Protein AF-A0A4U2DT39-F1 (afdb_monomer)

pLDDT: mean 86.04, std 4.16, range [67.62, 93.88]

Sequence (122 aa):
HGLLLALLLVGCASTLGIIALEPLFTLLGAKQELLPLISEYMSVWYLAIPLLVIPMAGNSAIRATGDTKTPAKIMLLAGLINGVLDPLLIFGYGPFPELGIQGAAIASGF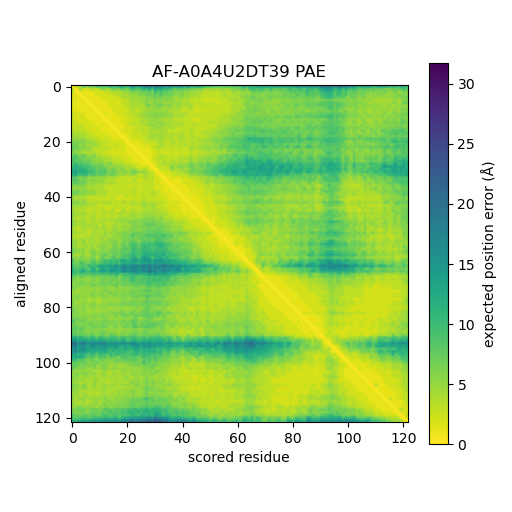SWFGALCGSLYV

Structure (mmCIF, N/CA/C/O backbone):
data_AF-A0A4U2DT39-F1
#
_entry.id   AF-A0A4U2DT39-F1
#
loop_
_atom_site.group_PDB
_atom_site.id
_atom_site.type_symbol
_atom_site.label_atom_id
_atom_site.label_alt_id
_atom_site.label_comp_id
_atom_site.label_asym_id
_atom_site.label_entity_id
_atom_site.label_seq_id
_atom_site.pdbx_PDB_ins_code
_atom_site.Cartn_x
_atom_site.Cartn_y
_atom_site.Cartn_z
_atom_site.occupancy
_atom_site.B_iso_or_equiv
_atom_site.auth_seq_id
_atom_site.auth_comp_id
_atom_site.auth_asym_id
_atom_site.auth_atom_id
_atom_site.pdbx_PDB_model_num
ATOM 1 N N . HIS A 1 1 ? 20.819 5.240 -6.405 1.00 68.50 1 HIS A N 1
ATOM 2 C CA . HIS A 1 1 ? 20.671 6.361 -5.452 1.00 68.50 1 HIS A CA 1
ATOM 3 C C . HIS A 1 1 ? 19.212 6.773 -5.260 1.00 68.50 1 HIS A C 1
ATOM 5 O O . HIS A 1 1 ? 18.739 6.649 -4.140 1.00 68.50 1 HIS A O 1
ATOM 11 N N . GLY A 1 2 ? 18.466 7.151 -6.311 1.00 83.19 2 GLY A N 1
ATOM 12 C CA . GLY A 1 2 ? 17.056 7.571 -6.173 1.00 83.19 2 GLY A CA 1
ATOM 13 C C . GLY A 1 2 ? 16.128 6.555 -5.486 1.00 83.19 2 GLY A C 1
ATOM 14 O O . GLY A 1 2 ? 15.394 6.928 -4.581 1.00 83.19 2 GLY A O 1
ATOM 15 N N . LEU A 1 3 ? 16.219 5.265 -5.837 1.00 84.19 3 LEU A N 1
ATOM 16 C CA . LEU A 1 3 ? 15.396 4.208 -5.222 1.00 84.19 3 LEU A CA 1
ATOM 17 C C . LEU A 1 3 ? 15.651 4.042 -3.714 1.00 84.19 3 LEU A C 1
ATOM 19 O O . LEU A 1 3 ? 14.713 3.941 -2.934 1.00 84.19 3 LEU A O 1
ATOM 23 N N . LEU A 1 4 ? 16.921 4.044 -3.303 1.00 86.50 4 LEU A N 1
ATOM 24 C CA . LEU A 1 4 ? 17.324 3.920 -1.896 1.00 86.50 4 LEU A CA 1
ATOM 25 C C . LEU A 1 4 ? 16.809 5.101 -1.065 1.00 86.50 4 LEU A C 1
ATOM 27 O O . LEU A 1 4 ? 16.297 4.913 0.034 1.00 86.50 4 LEU A O 1
AT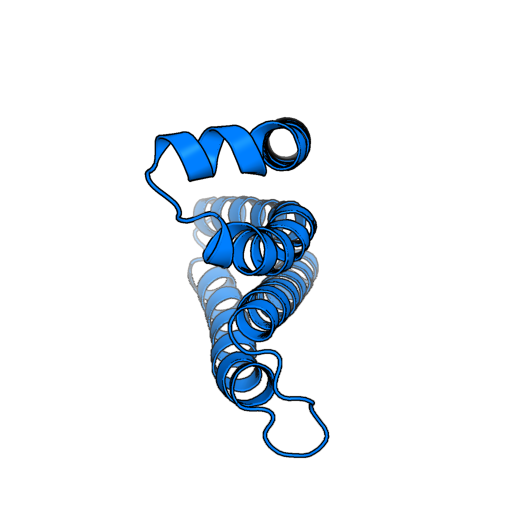OM 31 N N . LEU A 1 5 ? 16.892 6.310 -1.626 1.00 88.44 5 LEU A N 1
ATOM 32 C CA . LEU A 1 5 ? 16.367 7.520 -1.001 1.00 88.44 5 LEU A CA 1
ATOM 33 C C . LEU A 1 5 ? 14.835 7.479 -0.892 1.00 88.44 5 LEU A C 1
ATOM 35 O O . LEU A 1 5 ? 14.293 7.831 0.149 1.00 88.44 5 LEU A O 1
ATOM 39 N N . ALA A 1 6 ? 14.142 6.988 -1.923 1.00 87.44 6 ALA A N 1
ATOM 40 C CA . ALA A 1 6 ? 12.692 6.817 -1.902 1.00 87.44 6 ALA A CA 1
ATOM 41 C C . ALA A 1 6 ? 12.244 5.784 -0.852 1.00 87.44 6 ALA A C 1
ATOM 43 O O . ALA A 1 6 ? 11.301 6.045 -0.110 1.00 87.44 6 ALA A O 1
ATOM 44 N N . LEU A 1 7 ? 12.949 4.652 -0.737 1.00 88.50 7 LEU A N 1
ATOM 45 C CA . LEU A 1 7 ? 12.687 3.641 0.293 1.00 88.50 7 LEU A CA 1
ATOM 46 C C . LEU A 1 7 ? 12.897 4.194 1.705 1.00 88.50 7 LEU A C 1
ATOM 48 O O . LEU A 1 7 ? 12.061 3.964 2.574 1.00 88.50 7 LEU A O 1
ATOM 52 N N . LEU A 1 8 ? 13.973 4.954 1.929 1.00 90.38 8 LEU A N 1
ATOM 53 C CA . LEU A 1 8 ? 14.226 5.607 3.215 1.00 90.38 8 LEU A CA 1
ATOM 54 C C . LEU A 1 8 ? 13.141 6.633 3.554 1.00 90.38 8 LEU A C 1
ATOM 56 O O . LEU A 1 8 ? 12.600 6.603 4.655 1.00 90.38 8 LEU A O 1
ATOM 60 N N . LEU A 1 9 ? 12.790 7.513 2.611 1.00 90.31 9 LEU A N 1
ATOM 61 C CA . LEU A 1 9 ? 11.754 8.527 2.821 1.00 90.31 9 LEU A CA 1
ATOM 62 C C . LEU A 1 9 ? 10.400 7.898 3.134 1.00 90.31 9 LEU A C 1
ATOM 64 O O . LEU A 1 9 ? 9.732 8.329 4.069 1.00 90.31 9 LEU A O 1
ATOM 68 N N . VAL A 1 10 ? 10.006 6.866 2.388 1.00 90.25 10 VAL A N 1
ATOM 69 C CA . VAL A 1 10 ? 8.724 6.192 2.602 1.00 90.25 10 VAL A CA 1
ATOM 70 C C . VAL A 1 10 ? 8.732 5.353 3.872 1.00 90.25 10 VAL A C 1
ATOM 72 O O . VAL A 1 10 ? 7.737 5.360 4.590 1.00 90.25 10 VAL A O 1
ATOM 75 N N . GLY A 1 11 ? 9.850 4.714 4.220 1.00 89.19 11 GLY A N 1
ATOM 76 C CA . GLY A 1 11 ? 10.015 4.053 5.513 1.00 89.19 11 GLY A CA 1
ATOM 77 C C . GLY A 1 11 ?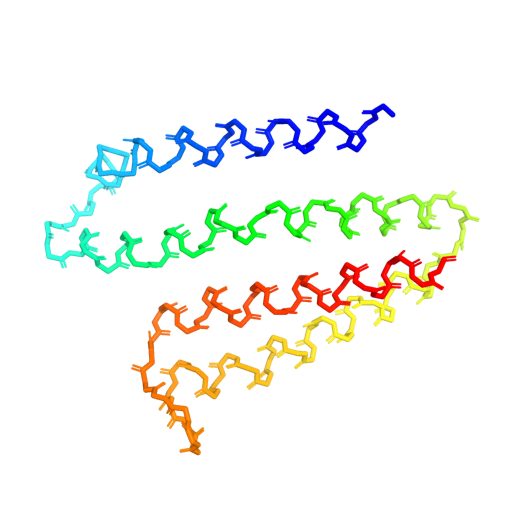 9.824 5.026 6.679 1.00 89.19 11 GLY A C 1
ATOM 78 O O . GLY A 1 11 ? 9.000 4.775 7.554 1.00 89.19 11 GLY A O 1
ATOM 79 N N . CYS A 1 12 ? 10.505 6.176 6.649 1.00 90.56 12 CYS A N 1
ATOM 80 C CA . CYS A 1 12 ? 10.357 7.226 7.661 1.00 90.56 12 CYS A CA 1
ATOM 81 C C . CYS A 1 12 ? 8.943 7.821 7.695 1.00 90.56 12 CYS A C 1
ATOM 83 O O . CYS A 1 12 ? 8.391 8.045 8.767 1.00 90.56 12 CYS A O 1
ATOM 85 N N . ALA A 1 13 ? 8.335 8.078 6.535 1.00 89.00 13 ALA A N 1
ATOM 86 C CA . ALA A 1 13 ? 6.978 8.613 6.466 1.00 89.00 13 ALA A CA 1
ATOM 87 C C . ALA A 1 13 ? 5.945 7.615 7.008 1.00 89.00 13 ALA A C 1
ATOM 89 O O . ALA A 1 13 ? 5.006 8.021 7.685 1.00 89.00 13 ALA A O 1
ATOM 90 N N . SER A 1 14 ? 6.136 6.316 6.762 1.00 89.12 14 SER A N 1
ATOM 91 C CA . SER A 1 14 ? 5.238 5.262 7.246 1.00 89.12 14 SER A CA 1
ATOM 92 C C . SER A 1 14 ? 5.334 5.090 8.757 1.00 89.12 14 SER A C 1
ATOM 94 O O . SER A 1 14 ? 4.312 5.005 9.431 1.00 89.12 14 SER A O 1
ATOM 96 N N . THR A 1 15 ? 6.548 5.100 9.316 1.00 87.75 15 THR A N 1
ATOM 97 C CA . THR A 1 15 ? 6.731 5.018 10.772 1.00 87.75 15 THR A CA 1
ATOM 98 C C . THR A 1 15 ? 6.173 6.251 11.478 1.00 87.75 15 THR A C 1
ATOM 100 O O . THR A 1 15 ? 5.435 6.109 12.451 1.00 87.75 15 THR A O 1
ATOM 103 N N . LEU A 1 16 ? 6.442 7.453 10.957 1.00 90.06 16 LEU A N 1
ATOM 104 C CA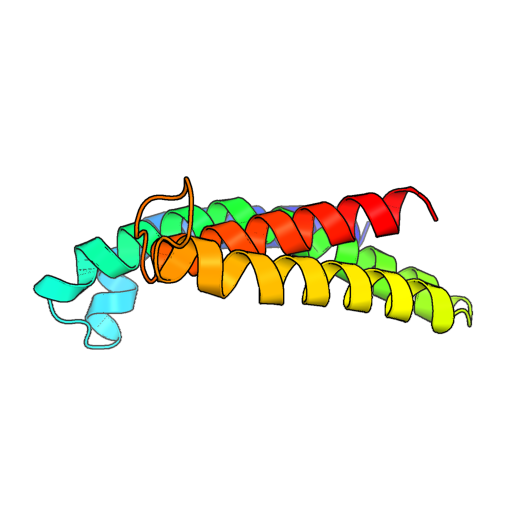 . LEU A 1 16 ? 5.837 8.688 11.464 1.00 90.06 16 LEU A CA 1
ATOM 105 C C . LEU A 1 16 ? 4.311 8.669 11.335 1.00 90.06 16 LEU A C 1
ATOM 107 O O . LEU A 1 16 ? 3.619 9.085 12.258 1.00 90.06 16 LEU A O 1
ATOM 111 N N . GLY A 1 17 ? 3.788 8.157 10.222 1.00 86.19 17 GLY A N 1
ATOM 112 C CA . GLY A 1 17 ? 2.359 8.051 9.960 1.00 86.19 17 GLY A CA 1
ATOM 113 C C . GLY A 1 17 ? 1.624 7.117 10.921 1.00 86.19 17 GLY A C 1
ATOM 114 O O . GLY A 1 17 ? 0.496 7.423 11.297 1.00 86.19 17 GLY A O 1
ATOM 115 N N . ILE A 1 18 ? 2.259 6.026 11.366 1.00 85.56 18 ILE A N 1
ATOM 116 C CA . ILE A 1 18 ? 1.710 5.131 12.399 1.00 85.56 18 ILE A CA 1
ATOM 117 C C . ILE A 1 18 ? 1.674 5.839 13.757 1.00 85.56 18 ILE A C 1
ATOM 119 O O . ILE A 1 18 ? 0.658 5.796 14.443 1.00 85.56 18 ILE A O 1
ATOM 123 N N . ILE A 1 19 ? 2.758 6.525 14.136 1.00 87.75 19 ILE A N 1
ATOM 124 C CA . ILE A 1 19 ? 2.846 7.229 15.427 1.00 87.75 19 ILE A CA 1
ATOM 125 C C . ILE A 1 19 ? 1.861 8.406 15.479 1.00 87.75 19 ILE A C 1
ATOM 127 O O . ILE A 1 19 ? 1.245 8.665 16.508 1.00 87.75 19 ILE A O 1
ATOM 131 N N . ALA A 1 20 ? 1.701 9.119 14.364 1.00 88.88 20 ALA A N 1
ATOM 132 C CA . ALA A 1 20 ? 0.836 10.286 14.262 1.00 88.88 20 ALA A CA 1
ATOM 133 C C . ALA A 1 20 ? -0.610 9.953 13.864 1.00 88.88 20 ALA A C 1
ATOM 135 O O . ALA A 1 20 ? -1.399 10.879 13.704 1.00 88.88 20 ALA A O 1
ATOM 136 N N . LEU A 1 21 ? -0.977 8.677 13.698 1.00 87.88 21 LEU A N 1
ATOM 137 C CA . LEU A 1 21 ? -2.273 8.272 13.144 1.00 87.88 21 LEU A CA 1
ATOM 138 C C . LEU A 1 21 ? -3.443 8.879 13.923 1.00 87.88 21 LEU A C 1
ATOM 140 O O . LEU A 1 21 ? -4.247 9.621 13.368 1.00 87.88 21 LEU A O 1
ATOM 144 N N . GLU A 1 22 ? -3.520 8.601 15.219 1.00 85.75 22 GLU A N 1
ATOM 145 C CA . GLU A 1 22 ? -4.627 9.044 16.064 1.00 85.75 22 GLU A CA 1
ATOM 146 C C . GLU A 1 22 ? -4.764 10.580 16.134 1.00 85.75 22 GLU A C 1
ATOM 148 O O . GLU A 1 22 ? -5.851 11.085 15.829 1.00 85.75 22 GLU A O 1
ATOM 153 N N . PRO A 1 23 ? -3.705 11.366 16.440 1.00 88.81 23 PRO A N 1
ATOM 154 C CA . PRO A 1 23 ? -3.820 12.823 16.464 1.00 88.81 23 PRO A CA 1
ATOM 155 C C . PRO A 1 23 ? -4.105 13.416 15.079 1.00 88.81 23 PRO A C 1
ATOM 157 O O . PRO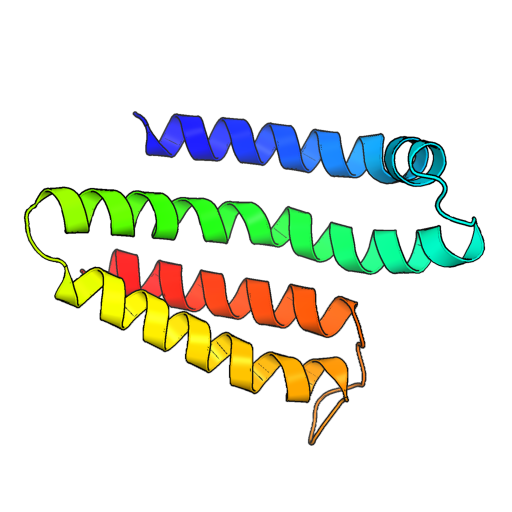 A 1 23 ? -4.881 14.364 14.979 1.00 88.81 23 PRO A O 1
ATOM 160 N N . LEU A 1 24 ? -3.538 12.858 14.005 1.00 88.81 24 LEU A N 1
ATOM 161 C CA . LEU A 1 24 ? -3.747 13.352 12.643 1.00 88.81 24 LEU A CA 1
ATOM 162 C C . LEU A 1 24 ? -5.196 13.146 12.199 1.00 88.81 24 LEU A C 1
ATOM 164 O O . LEU A 1 24 ? -5.836 14.092 11.748 1.00 88.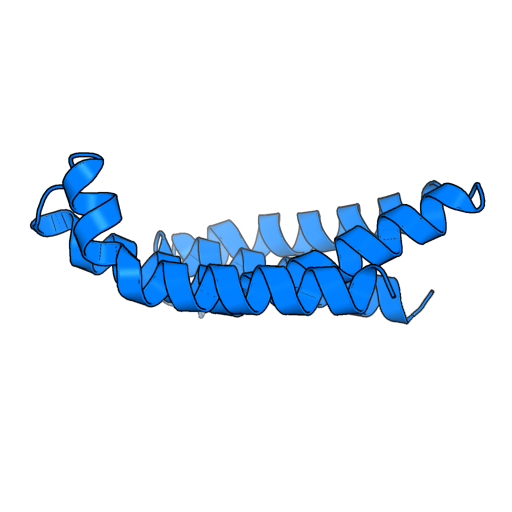81 24 LEU A O 1
ATOM 168 N N . PHE A 1 25 ? -5.749 11.946 12.378 1.00 87.69 25 PHE A N 1
ATOM 169 C CA . PHE A 1 25 ? -7.136 11.677 12.000 1.00 87.69 25 PHE A CA 1
ATOM 170 C C . PHE A 1 25 ? -8.142 12.386 12.913 1.00 87.69 25 PHE A C 1
ATOM 172 O O . PHE A 1 25 ? -9.169 12.855 12.426 1.00 87.69 25 PHE A O 1
ATOM 179 N N . THR A 1 26 ? -7.829 12.568 14.197 1.00 89.31 26 THR A N 1
ATOM 180 C CA . THR A 1 26 ? -8.661 13.380 15.100 1.00 89.31 26 THR A CA 1
ATOM 181 C C . THR A 1 26 ? -8.690 14.851 14.667 1.00 89.31 26 THR A C 1
ATOM 183 O O . THR A 1 26 ? -9.759 15.458 14.637 1.00 89.31 26 THR A O 1
ATOM 186 N N . LEU A 1 27 ? -7.550 15.419 14.250 1.00 90.94 27 LEU A N 1
ATOM 187 C CA . LEU A 1 27 ? -7.478 16.782 13.699 1.00 90.94 27 LEU A CA 1
ATOM 188 C C . LEU A 1 27 ? -8.249 16.933 12.381 1.00 90.94 27 LEU A C 1
ATOM 190 O O . LEU A 1 27 ? -8.817 17.992 12.123 1.00 90.94 27 LEU A O 1
ATOM 194 N N . LEU A 1 28 ? -8.308 15.876 11.568 1.00 89.12 28 LEU A N 1
ATOM 195 C CA . LEU A 1 28 ? -9.133 15.823 10.356 1.00 89.12 28 LEU A CA 1
ATOM 196 C C . LEU A 1 28 ? -10.638 15.671 10.652 1.00 89.12 28 LEU A C 1
ATOM 198 O O . LEU A 1 28 ? -11.444 15.663 9.723 1.00 89.12 28 LEU A O 1
ATOM 202 N N . GLY A 1 29 ? -11.030 15.566 11.927 1.00 87.81 29 GLY A N 1
ATOM 203 C CA . GLY A 1 29 ? -12.423 15.446 12.352 1.00 87.81 29 GLY A CA 1
ATOM 204 C C . GLY A 1 29 ? -12.946 14.009 12.402 1.00 87.81 29 GLY A C 1
ATOM 205 O O . GLY A 1 29 ? -14.162 13.807 12.378 1.00 87.81 29 GLY A O 1
ATOM 206 N N . ALA A 1 30 ? -12.067 13.002 12.467 1.00 88.19 30 ALA A N 1
ATOM 207 C CA . ALA A 1 30 ? -12.491 11.621 12.674 1.00 88.19 30 ALA A CA 1
ATOM 208 C C . ALA A 1 30 ? -13.188 11.467 14.034 1.00 88.19 30 ALA A C 1
ATOM 210 O O . ALA A 1 30 ? -12.697 11.916 15.071 1.00 88.19 30 ALA A O 1
ATOM 211 N N . LYS A 1 31 ? -14.346 10.800 14.034 1.00 88.62 31 LYS A N 1
ATOM 212 C CA . LYS A 1 31 ? -15.049 10.421 15.265 1.00 88.62 31 LYS A CA 1
ATOM 213 C C . LYS A 1 31 ? -14.276 9.310 15.978 1.00 88.62 31 LYS A C 1
ATOM 215 O O . LYS A 1 31 ? -13.701 8.453 15.310 1.00 88.62 31 LYS A O 1
ATOM 220 N N . GLN A 1 32 ? -14.341 9.265 17.311 1.00 84.88 32 GLN A N 1
ATOM 221 C CA . GLN A 1 32 ? -13.663 8.225 18.105 1.00 84.88 32 GLN A CA 1
ATOM 222 C C . GLN A 1 32 ? -14.068 6.800 17.700 1.00 84.88 32 GLN A C 1
ATOM 224 O O . GLN A 1 32 ? -13.239 5.900 17.709 1.00 84.88 32 GLN A O 1
ATOM 229 N N . GLU A 1 33 ? -15.311 6.611 17.257 1.00 87.31 33 GLU A N 1
ATOM 230 C CA . GLU A 1 33 ? -15.834 5.329 16.764 1.00 87.31 33 GLU A CA 1
ATOM 231 C C . GLU A 1 33 ? -15.160 4.848 15.466 1.00 87.31 33 GLU A C 1
ATOM 233 O O . GLU A 1 33 ? -15.155 3.656 15.178 1.00 87.31 33 GLU A O 1
ATOM 238 N N . LEU A 1 34 ? -14.582 5.762 14.676 1.00 86.38 34 LEU A N 1
ATOM 239 C CA . LEU A 1 34 ? -13.919 5.445 13.408 1.00 86.38 34 LEU A CA 1
ATOM 240 C C . LEU A 1 34 ? -12.416 5.200 13.574 1.00 86.38 34 LEU A C 1
ATOM 242 O O . LEU A 1 34 ? -11.809 4.582 12.702 1.00 86.38 34 LEU A O 1
ATOM 246 N N . LEU A 1 35 ? -11.809 5.663 14.673 1.00 85.94 35 LEU A N 1
ATOM 247 C CA . LEU A 1 35 ? -10.370 5.517 14.917 1.00 85.94 35 LEU A CA 1
ATOM 248 C C . LEU A 1 35 ? -9.894 4.052 14.885 1.00 85.94 35 LEU A C 1
ATOM 250 O O . LEU A 1 35 ? -8.863 3.808 14.255 1.00 85.94 35 LEU A O 1
ATOM 254 N N . PRO A 1 36 ? -10.620 3.067 15.458 1.00 86.62 36 PRO A N 1
ATOM 255 C CA . PRO A 1 36 ? -10.230 1.661 15.351 1.00 86.62 36 PRO A CA 1
ATOM 256 C C . PRO A 1 36 ? -10.198 1.169 13.899 1.00 86.62 36 PRO A C 1
ATOM 258 O O . PRO A 1 36 ? -9.207 0.581 13.475 1.00 86.62 36 PRO A O 1
ATOM 261 N N . LEU A 1 37 ? -11.227 1.498 13.109 1.00 85.00 37 LEU A N 1
ATOM 262 C CA . LEU A 1 37 ? -11.328 1.098 11.702 1.00 85.00 37 LEU A CA 1
ATOM 263 C C . LEU A 1 37 ? -10.222 1.737 10.847 1.00 85.00 37 LEU A C 1
ATOM 265 O O . LEU A 1 37 ? -9.622 1.091 9.989 1.00 85.00 37 LEU A O 1
ATOM 269 N N . ILE A 1 38 ? -9.926 3.014 11.102 1.00 86.31 38 ILE A N 1
ATOM 270 C CA . ILE A 1 38 ? -8.824 3.729 10.453 1.00 86.31 38 ILE A CA 1
ATOM 271 C C . ILE A 1 38 ? -7.491 3.070 10.816 1.00 86.31 38 ILE A C 1
ATOM 273 O O . ILE A 1 38 ? -6.657 2.872 9.938 1.00 86.31 38 ILE A O 1
ATOM 277 N N . SER A 1 39 ? -7.285 2.705 12.082 1.00 86.25 39 SER A N 1
ATOM 278 C CA . SER A 1 39 ? -6.063 2.039 12.540 1.00 86.25 39 SER A CA 1
ATOM 279 C C . SER A 1 39 ? -5.854 0.681 11.859 1.00 86.25 39 SER A C 1
ATOM 281 O O . SER A 1 39 ? -4.772 0.406 11.331 1.00 86.25 39 SER A O 1
ATOM 283 N N . GLU A 1 40 ? -6.900 -0.145 11.776 1.00 85.94 40 GLU A N 1
ATOM 284 C CA . GLU A 1 40 ? -6.856 -1.444 11.090 1.00 85.94 40 GLU A CA 1
ATOM 285 C C . GLU A 1 40 ? -6.531 -1.310 9.599 1.00 85.94 40 GLU A C 1
ATOM 287 O O . GLU A 1 40 ? -5.720 -2.070 9.071 1.00 85.94 40 GLU A O 1
ATOM 292 N N . TYR A 1 41 ? -7.100 -0.311 8.923 1.00 86.88 41 TYR A N 1
ATOM 293 C CA . TYR A 1 41 ? -6.797 -0.033 7.521 1.00 86.88 41 TYR A CA 1
ATOM 294 C C . TYR A 1 41 ? -5.370 0.479 7.317 1.00 86.88 41 TYR A C 1
ATOM 296 O O . TYR A 1 41 ? -4.594 -0.051 6.517 1.00 86.88 41 TYR A O 1
ATOM 304 N N . MET A 1 42 ? -5.023 1.543 8.040 1.00 87.94 42 MET A N 1
AT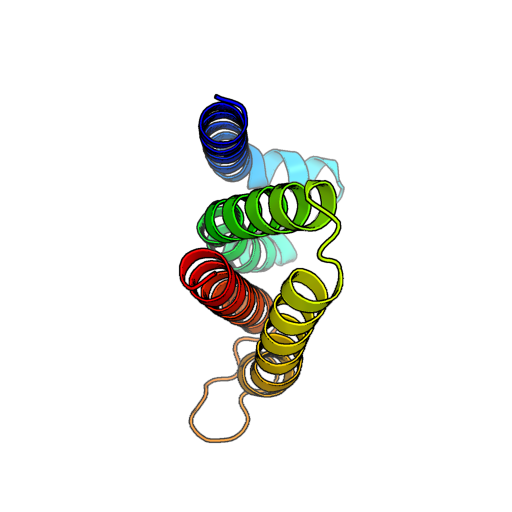OM 305 C CA . MET A 1 42 ? -3.786 2.283 7.831 1.00 87.94 42 MET A CA 1
ATOM 306 C C . MET A 1 42 ? -2.572 1.465 8.256 1.00 87.94 42 MET A C 1
ATOM 308 O O . MET A 1 42 ? -1.524 1.602 7.639 1.00 87.94 42 MET A O 1
ATOM 312 N N . SER A 1 43 ? -2.688 0.589 9.258 1.00 85.00 43 SER A N 1
ATOM 313 C CA . SER A 1 43 ? -1.595 -0.310 9.655 1.00 85.00 43 SER A CA 1
ATOM 314 C C . SER A 1 43 ? -1.164 -1.232 8.510 1.00 85.00 43 SER A C 1
ATOM 316 O O . SER A 1 43 ? 0.028 -1.320 8.208 1.00 85.00 43 SER A O 1
ATOM 318 N N . VAL A 1 44 ? -2.121 -1.847 7.807 1.00 86.62 44 VAL A N 1
ATOM 319 C CA . VAL A 1 44 ? -1.845 -2.648 6.604 1.00 86.62 44 VAL A CA 1
ATOM 320 C C . VAL A 1 44 ? -1.290 -1.763 5.491 1.00 86.62 44 VAL A C 1
ATOM 322 O O . VAL A 1 44 ? -0.304 -2.117 4.844 1.00 86.62 44 VAL A O 1
ATOM 325 N N . TRP A 1 45 ? -1.887 -0.590 5.286 1.00 86.94 45 TRP A N 1
ATOM 326 C CA . TRP A 1 45 ? -1.491 0.327 4.222 1.00 86.94 45 TRP A CA 1
ATOM 327 C C . TRP A 1 45 ? -0.048 0.834 4.385 1.00 86.94 45 TRP A C 1
ATOM 329 O O . TRP A 1 45 ? 0.734 0.794 3.436 1.00 86.94 45 TRP A O 1
ATOM 339 N N . TYR A 1 46 ? 0.347 1.227 5.600 1.00 86.75 46 TYR A N 1
ATOM 340 C CA . TYR A 1 46 ? 1.712 1.648 5.928 1.00 86.75 46 TYR A CA 1
ATOM 341 C C . TYR A 1 46 ? 2.731 0.511 5.813 1.00 86.75 46 TYR A C 1
ATOM 343 O O . TYR A 1 46 ? 3.888 0.762 5.482 1.00 86.75 46 TYR A O 1
ATOM 351 N N . LEU A 1 47 ? 2.327 -0.739 6.048 1.00 84.00 47 LEU A N 1
ATOM 352 C CA . LEU A 1 47 ? 3.195 -1.894 5.820 1.00 84.00 47 LEU A CA 1
ATOM 353 C C . LEU A 1 47 ? 3.351 -2.203 4.323 1.00 84.00 47 LEU A C 1
ATOM 355 O O . LEU A 1 47 ? 4.415 -2.637 3.884 1.00 84.00 47 LEU A O 1
ATOM 359 N N . ALA A 1 48 ? 2.307 -1.953 3.534 1.00 85.38 48 ALA A N 1
ATOM 360 C CA . ALA A 1 48 ? 2.289 -2.224 2.104 1.00 85.38 48 ALA A CA 1
ATOM 361 C C . ALA A 1 48 ? 2.961 -1.123 1.263 1.00 85.38 48 ALA A C 1
ATOM 363 O O . ALA A 1 48 ? 3.511 -1.416 0.204 1.00 85.38 48 ALA A O 1
ATOM 364 N N . ILE A 1 49 ? 2.971 0.137 1.709 1.00 85.12 49 ILE A N 1
ATOM 365 C CA . ILE A 1 49 ? 3.455 1.265 0.897 1.00 85.12 49 ILE A CA 1
ATOM 366 C C . ILE A 1 49 ? 4.916 1.138 0.396 1.00 85.12 49 ILE A C 1
ATOM 368 O O . ILE A 1 49 ? 5.181 1.564 -0.732 1.00 85.12 49 ILE A O 1
ATOM 372 N N . PRO A 1 50 ? 5.885 0.512 1.107 1.00 81.56 50 PRO A N 1
ATOM 373 C CA . PRO A 1 50 ? 7.229 0.322 0.558 1.00 81.56 50 PRO A CA 1
ATOM 374 C C . PRO A 1 50 ? 7.233 -0.596 -0.675 1.00 81.56 50 PRO A C 1
ATOM 376 O O . PRO A 1 50 ? 8.046 -0.401 -1.582 1.00 81.56 50 PRO A O 1
ATOM 379 N N . LEU A 1 51 ? 6.292 -1.548 -0.749 1.00 82.06 51 LEU A N 1
ATOM 380 C CA . LEU A 1 51 ? 6.110 -2.436 -1.903 1.00 82.06 51 LEU A CA 1
ATOM 381 C C . LEU A 1 51 ? 5.598 -1.685 -3.138 1.00 82.06 51 LEU A C 1
ATOM 383 O O . LEU A 1 51 ? 5.804 -2.163 -4.246 1.00 82.06 51 LEU A O 1
ATOM 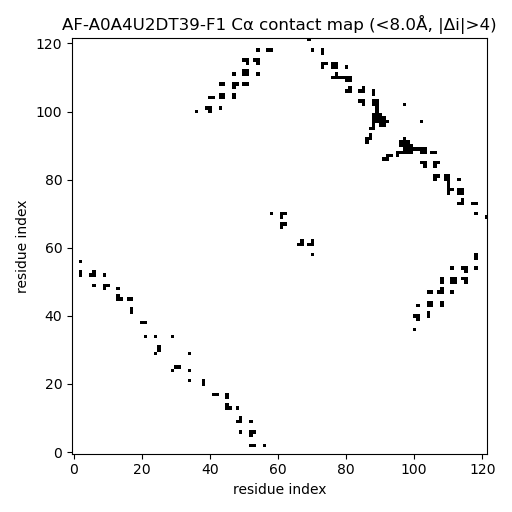387 N N . LEU A 1 52 ? 4.974 -0.514 -2.975 1.00 83.69 52 LEU A N 1
ATOM 388 C CA . LEU A 1 52 ? 4.502 0.334 -4.076 1.00 83.69 52 LEU A CA 1
ATOM 389 C C . LEU A 1 52 ? 5.626 1.186 -4.685 1.00 83.69 52 LEU A C 1
ATOM 391 O O . LEU A 1 52 ? 5.680 1.381 -5.900 1.00 83.69 52 LEU A O 1
ATOM 395 N N . VAL A 1 53 ? 6.563 1.667 -3.868 1.00 84.19 53 VAL A N 1
ATOM 396 C CA . VAL A 1 53 ? 7.626 2.587 -4.316 1.00 84.19 53 VAL A CA 1
ATOM 397 C C . VAL A 1 53 ? 8.566 1.937 -5.328 1.00 84.19 53 VAL A C 1
ATOM 399 O O . VAL A 1 53 ? 8.979 2.573 -6.300 1.00 84.19 53 VAL A O 1
ATOM 402 N N . ILE A 1 54 ? 8.900 0.665 -5.118 1.00 82.19 54 ILE A N 1
ATOM 403 C CA . ILE A 1 54 ? 9.838 -0.071 -5.968 1.00 82.19 54 ILE A CA 1
ATOM 404 C C . ILE A 1 54 ? 9.304 -0.224 -7.406 1.00 82.19 54 ILE A C 1
ATOM 406 O O . ILE A 1 54 ? 9.991 0.231 -8.324 1.00 82.19 54 ILE A O 1
ATOM 410 N N . PRO A 1 55 ? 8.096 -0.774 -7.652 1.00 81.19 55 PRO A N 1
ATOM 411 C CA . PRO A 1 55 ? 7.544 -0.860 -9.000 1.00 81.19 55 PRO A CA 1
ATOM 412 C C . PRO A 1 55 ? 7.250 0.517 -9.604 1.00 81.19 55 PRO A C 1
ATOM 414 O O . PRO A 1 55 ? 7.364 0.670 -10.816 1.00 81.19 55 PRO A O 1
ATOM 417 N N . MET A 1 56 ? 6.937 1.553 -8.815 1.00 82.94 56 MET A N 1
ATOM 418 C CA . MET A 1 56 ? 6.812 2.921 -9.346 1.00 82.94 56 MET A CA 1
ATOM 419 C C . MET A 1 56 ? 8.138 3.456 -9.905 1.00 82.94 56 MET A C 1
ATOM 421 O O . MET A 1 56 ? 8.165 4.037 -10.998 1.00 82.94 56 MET A O 1
ATOM 425 N N . ALA A 1 57 ? 9.236 3.253 -9.174 1.00 83.50 57 ALA A N 1
ATOM 426 C CA . ALA A 1 57 ? 10.572 3.643 -9.608 1.00 83.50 57 ALA A CA 1
ATOM 427 C C . ALA A 1 57 ? 11.039 2.804 -10.809 1.00 83.50 57 ALA A C 1
ATOM 429 O O . ALA A 1 57 ? 11.519 3.369 -11.791 1.00 83.50 57 ALA A O 1
ATOM 430 N N . GLY A 1 58 ? 10.825 1.483 -10.765 1.00 80.56 58 GLY A N 1
ATOM 431 C CA . GLY A 1 58 ? 11.137 0.553 -11.854 1.00 80.56 58 GLY A CA 1
ATOM 432 C C . GLY A 1 58 ? 10.381 0.889 -13.137 1.00 80.56 58 GLY A C 1
ATOM 433 O O . GLY A 1 58 ? 10.992 1.119 -14.178 1.00 80.56 58 GLY A O 1
ATOM 434 N N . ASN A 1 59 ? 9.060 1.069 -13.052 1.00 82.88 59 ASN A N 1
ATOM 435 C CA . ASN A 1 59 ? 8.232 1.470 -14.190 1.00 82.88 59 ASN A CA 1
ATOM 436 C C . ASN A 1 59 ? 8.662 2.817 -14.785 1.00 82.88 59 ASN A C 1
ATOM 438 O O . ASN A 1 59 ? 8.600 3.004 -15.999 1.00 82.88 59 ASN A O 1
ATOM 442 N N . SER A 1 60 ? 9.094 3.768 -13.954 1.00 81.00 60 SER A N 1
ATOM 443 C CA . SER A 1 60 ? 9.597 5.060 -14.435 1.00 81.00 60 SER A CA 1
ATOM 444 C C . SER A 1 60 ? 10.950 4.928 -15.138 1.00 81.00 60 SER A C 1
ATOM 446 O O . SER A 1 60 ? 11.153 5.571 -16.165 1.00 81.00 60 SER A O 1
ATOM 448 N N . ALA A 1 61 ? 11.837 4.062 -14.640 1.00 81.69 61 ALA A N 1
ATOM 449 C CA . ALA A 1 61 ? 13.121 3.769 -15.273 1.00 81.69 61 ALA A CA 1
ATOM 450 C C . ALA A 1 61 ? 12.950 3.057 -16.626 1.00 81.69 61 ALA A C 1
ATOM 452 O O . ALA A 1 61 ? 13.563 3.470 -17.605 1.00 81.69 61 ALA A O 1
ATOM 453 N N . ILE A 1 62 ? 12.068 2.053 -16.709 1.00 79.75 62 ILE A N 1
ATOM 454 C CA . ILE A 1 62 ? 11.780 1.323 -17.956 1.00 79.75 62 ILE A CA 1
ATOM 455 C C . ILE A 1 62 ? 11.137 2.253 -18.998 1.00 79.75 62 ILE A C 1
ATOM 457 O O . ILE A 1 62 ? 11.523 2.250 -20.161 1.00 79.75 62 ILE A O 1
ATOM 461 N N . ARG A 1 63 ? 10.212 3.139 -18.598 1.00 81.06 63 ARG A N 1
ATOM 462 C CA . ARG A 1 63 ? 9.674 4.146 -19.533 1.00 81.06 63 ARG A CA 1
ATOM 463 C C . ARG A 1 63 ? 10.755 5.081 -20.077 1.00 81.06 63 ARG A C 1
ATOM 465 O O . ARG A 1 63 ? 10.663 5.497 -21.229 1.00 81.06 63 ARG A O 1
ATOM 472 N N . ALA A 1 64 ? 11.765 5.414 -19.271 1.00 81.62 64 ALA A N 1
ATOM 473 C CA . ALA A 1 64 ? 12.847 6.307 -19.678 1.00 81.62 64 ALA A CA 1
ATOM 474 C C . ALA A 1 64 ? 13.769 5.699 -20.752 1.00 81.62 64 ALA A C 1
ATOM 476 O O . ALA A 1 64 ? 14.433 6.448 -21.462 1.00 81.62 64 ALA A O 1
ATOM 477 N N . THR A 1 65 ? 13.784 4.371 -20.920 1.00 80.81 65 THR A N 1
ATOM 478 C CA . THR A 1 65 ? 14.533 3.697 -21.997 1.00 80.81 65 THR A CA 1
ATOM 479 C C . THR A 1 65 ? 13.754 3.611 -23.314 1.00 80.81 65 THR A C 1
ATOM 481 O O . THR A 1 65 ? 14.277 3.108 -24.306 1.00 80.81 65 THR A O 1
ATOM 484 N N . GLY A 1 66 ? 12.518 4.126 -23.352 1.00 82.19 66 GLY A N 1
ATOM 485 C CA . GLY A 1 66 ? 11.643 4.103 -24.526 1.00 82.19 66 GLY A CA 1
ATOM 486 C C . GLY A 1 66 ? 10.700 2.897 -24.590 1.00 82.19 66 GLY A C 1
ATOM 487 O O . GLY A 1 66 ? 9.854 2.846 -25.484 1.00 82.19 66 GLY A O 1
ATOM 488 N N . ASP A 1 67 ? 10.780 1.954 -23.642 1.00 80.62 67 ASP A N 1
ATOM 489 C CA . ASP A 1 67 ? 9.828 0.845 -23.540 1.00 80.62 67 ASP A CA 1
ATOM 490 C C . ASP A 1 67 ? 8.625 1.227 -22.667 1.00 80.62 67 ASP A C 1
ATOM 492 O O . ASP A 1 67 ? 8.652 1.212 -21.436 1.00 80.62 67 ASP A O 1
ATOM 496 N N . THR A 1 68 ? 7.517 1.563 -23.321 1.00 78.75 68 THR A N 1
ATOM 497 C CA . THR A 1 68 ? 6.242 1.857 -22.653 1.00 78.75 68 THR A CA 1
ATOM 498 C C . THR A 1 68 ? 5.339 0.634 -22.513 1.00 78.75 68 THR A C 1
ATOM 500 O O . THR A 1 68 ? 4.393 0.657 -21.723 1.00 78.75 68 THR A O 1
ATOM 503 N N . LYS A 1 69 ? 5.620 -0.455 -23.241 1.00 83.38 69 LYS A N 1
ATOM 504 C CA . LYS A 1 69 ? 4.766 -1.650 -23.267 1.00 83.38 69 LYS A CA 1
ATOM 505 C C . LYS A 1 69 ? 4.952 -2.480 -22.008 1.00 83.38 69 LYS A C 1
ATOM 507 O O . LYS A 1 69 ? 3.978 -3.008 -21.473 1.00 83.38 69 LYS A O 1
ATOM 512 N N . THR A 1 70 ? 6.184 -2.593 -21.534 1.00 83.94 70 THR A N 1
ATOM 513 C CA . THR A 1 70 ? 6.500 -3.415 -20.367 1.00 83.94 70 THR A CA 1
ATOM 514 C C . THR A 1 70 ? 5.897 -2.863 -19.063 1.00 83.94 70 THR A C 1
ATOM 516 O O . THR A 1 70 ? 5.170 -3.604 -18.398 1.00 83.94 70 THR A O 1
ATOM 519 N N . PRO A 1 71 ? 6.019 -1.558 -18.748 1.00 84.12 71 PRO A N 1
ATOM 520 C CA . PRO A 1 71 ? 5.345 -0.943 -17.600 1.00 84.12 71 PRO A CA 1
ATOM 521 C C . PRO A 1 71 ? 3.819 -1.064 -17.669 1.00 84.12 71 PRO A C 1
ATOM 523 O O . PRO A 1 71 ? 3.167 -1.300 -16.655 1.00 84.12 71 PRO A O 1
ATOM 526 N N . ALA A 1 72 ? 3.238 -0.949 -18.869 1.00 85.81 72 ALA A N 1
ATOM 527 C CA . ALA A 1 72 ? 1.797 -1.086 -19.062 1.00 85.81 72 ALA A CA 1
ATOM 528 C C . ALA A 1 72 ? 1.300 -2.500 -18.720 1.00 85.81 72 ALA A C 1
ATOM 530 O O . ALA A 1 72 ? 0.277 -2.642 -18.055 1.00 85.81 72 ALA A O 1
ATOM 531 N N . LYS A 1 73 ? 2.038 -3.548 -19.113 1.00 88.12 73 LYS A N 1
ATOM 532 C CA . LYS A 1 73 ? 1.707 -4.938 -18.755 1.00 88.12 73 LYS A CA 1
ATOM 533 C C . LYS A 1 73 ? 1.788 -5.181 -17.248 1.00 88.12 73 LYS A C 1
ATOM 535 O O . LYS A 1 73 ? 0.903 -5.829 -16.699 1.00 88.12 73 LYS A O 1
ATOM 540 N N . ILE A 1 74 ? 2.816 -4.643 -16.586 1.00 87.50 74 ILE A N 1
ATOM 541 C CA . ILE A 1 74 ? 2.987 -4.756 -15.129 1.00 87.50 74 ILE A CA 1
ATOM 542 C C . ILE A 1 74 ? 1.812 -4.086 -14.407 1.00 87.50 74 ILE A C 1
ATOM 544 O O . ILE A 1 74 ? 1.207 -4.687 -13.521 1.00 87.50 74 ILE A O 1
ATOM 548 N N . MET A 1 75 ? 1.444 -2.867 -14.818 1.00 87.12 75 MET A N 1
ATOM 549 C CA . MET A 1 75 ? 0.304 -2.149 -14.241 1.00 87.12 75 MET A CA 1
ATOM 550 C C . MET A 1 75 ? -1.029 -2.853 -14.513 1.00 87.12 75 MET A C 1
ATOM 552 O O . MET A 1 75 ? -1.886 -2.877 -13.635 1.00 87.12 75 MET A O 1
ATOM 556 N N . LEU A 1 76 ? -1.199 -3.459 -15.692 1.00 90.62 76 LEU A N 1
ATOM 557 C CA . LEU A 1 76 ? -2.392 -4.238 -16.021 1.00 90.62 76 LEU A CA 1
ATOM 558 C C . LEU A 1 76 ? -2.524 -5.475 -15.122 1.00 90.62 76 LEU A C 1
ATOM 560 O O . LEU A 1 76 ? -3.596 -5.713 -14.576 1.00 90.62 76 LEU A O 1
ATOM 564 N N . LEU A 1 77 ? -1.440 -6.234 -14.933 1.00 90.19 77 LEU A N 1
ATOM 565 C CA . LEU A 1 77 ? -1.402 -7.377 -14.014 1.00 90.19 77 LEU A CA 1
ATOM 566 C C . LEU A 1 77 ? -1.745 -6.957 -12.582 1.00 90.19 77 LEU A C 1
ATOM 568 O O . LEU A 1 77 ? -2.597 -7.573 -11.949 1.00 90.19 77 LEU A O 1
ATOM 572 N N . ALA A 1 78 ? -1.128 -5.881 -12.094 1.00 89.62 78 ALA A N 1
ATOM 573 C CA . ALA A 1 78 ? -1.402 -5.335 -10.769 1.00 89.62 78 ALA A CA 1
ATOM 574 C C . ALA A 1 78 ? -2.875 -4.915 -10.620 1.00 89.62 78 ALA A C 1
ATOM 576 O O . ALA A 1 78 ? -3.529 -5.282 -9.642 1.00 89.62 78 ALA A O 1
ATOM 577 N N . GLY A 1 79 ? -3.419 -4.199 -11.607 1.00 90.12 79 GLY A N 1
ATOM 578 C CA . GLY A 1 79 ? -4.821 -3.786 -11.627 1.00 90.12 79 GLY A CA 1
ATOM 579 C C . GLY A 1 79 ? -5.790 -4.968 -11.653 1.00 90.12 79 GLY A C 1
ATOM 580 O O . GLY A 1 79 ? -6.797 -4.937 -10.955 1.00 90.12 79 GLY A O 1
ATOM 581 N N . LEU A 1 80 ? -5.468 -6.039 -12.384 1.00 93.88 80 LEU A N 1
ATOM 582 C CA . LEU A 1 80 ? -6.262 -7.272 -12.386 1.00 93.88 80 LEU A CA 1
ATOM 583 C C . LEU A 1 80 ? -6.239 -7.969 -11.023 1.00 93.88 80 LEU A C 1
ATOM 585 O O . LEU A 1 80 ? -7.289 -8.370 -10.531 1.00 93.88 80 LEU A O 1
ATOM 589 N N . ILE A 1 81 ? -5.063 -8.083 -10.395 1.00 91.75 81 ILE A N 1
ATOM 590 C CA . ILE A 1 81 ? -4.931 -8.655 -9.047 1.00 91.75 81 ILE A CA 1
ATOM 591 C C . ILE A 1 81 ? -5.780 -7.853 -8.055 1.00 91.75 81 ILE A C 1
ATOM 593 O O . ILE A 1 81 ? -6.547 -8.440 -7.299 1.00 91.75 81 ILE A O 1
ATOM 597 N N . ASN A 1 82 ? -5.686 -6.521 -8.088 1.00 93.50 82 ASN A N 1
ATOM 598 C CA . ASN A 1 82 ? -6.444 -5.651 -7.192 1.00 93.50 82 ASN A CA 1
ATOM 599 C C . ASN A 1 82 ? -7.955 -5.745 -7.447 1.00 93.50 82 ASN A C 1
ATOM 601 O O . ASN A 1 82 ? -8.702 -6.034 -6.523 1.00 93.50 82 ASN A O 1
ATOM 605 N N . GLY A 1 83 ? -8.396 -5.621 -8.701 1.00 90.56 83 GLY A N 1
ATOM 606 C CA . GLY A 1 83 ? -9.816 -5.663 -9.056 1.00 90.56 83 GLY A CA 1
ATOM 607 C C . GLY A 1 83 ? -10.497 -7.009 -8.789 1.00 90.56 83 GLY A C 1
ATOM 608 O O . GLY A 1 83 ? -11.713 -7.044 -8.621 1.00 90.56 83 GLY A O 1
ATOM 609 N N . VAL A 1 84 ? -9.741 -8.112 -8.729 1.00 92.31 84 VAL A N 1
ATOM 610 C CA . VAL A 1 84 ? -10.259 -9.423 -8.307 1.00 92.31 84 VAL A CA 1
ATOM 611 C C . VAL A 1 84 ? -10.225 -9.574 -6.787 1.00 92.31 84 VAL A C 1
ATOM 613 O O . VAL A 1 84 ? -11.202 -10.037 -6.204 1.00 92.31 84 VAL A O 1
ATOM 616 N N . LEU A 1 85 ? -9.125 -9.198 -6.130 1.00 89.38 85 LEU A N 1
ATOM 617 C CA . LEU A 1 85 ? -8.980 -9.371 -4.683 1.00 89.38 85 LEU A CA 1
ATOM 618 C C . LEU A 1 85 ? -9.849 -8.409 -3.873 1.00 89.38 85 LEU A C 1
ATOM 620 O O . LEU A 1 85 ? -10.332 -8.813 -2.821 1.00 89.38 85 LEU A O 1
ATOM 624 N N . ASP A 1 86 ? -10.081 -7.187 -4.352 1.00 90.81 86 ASP A N 1
ATOM 625 C CA . ASP A 1 86 ? -10.921 -6.197 -3.675 1.00 90.81 86 ASP A CA 1
ATOM 626 C C . ASP A 1 86 ? -12.321 -6.757 -3.377 1.00 90.81 86 ASP A C 1
ATOM 628 O O . ASP A 1 86 ? -12.655 -6.888 -2.203 1.00 90.81 86 ASP A O 1
ATOM 632 N N . PRO A 1 87 ? -13.149 -7.174 -4.358 1.00 88.44 87 PRO A N 1
ATOM 633 C CA . PRO A 1 87 ? -14.473 -7.708 -4.053 1.00 88.44 87 PRO A CA 1
ATOM 634 C C . PRO A 1 87 ? -14.415 -8.996 -3.220 1.00 88.44 87 PRO A C 1
ATOM 636 O O . PRO A 1 87 ? -15.284 -9.201 -2.375 1.00 88.44 87 PRO A O 1
ATOM 639 N N . LEU A 1 88 ? -13.401 -9.848 -3.410 1.00 90.19 88 LEU A N 1
ATOM 640 C CA . LEU A 1 88 ? -13.252 -11.084 -2.635 1.00 90.19 88 LEU A CA 1
ATOM 641 C C . LEU A 1 88 ? -12.981 -10.811 -1.149 1.00 90.19 88 LEU A C 1
ATOM 643 O O . LEU A 1 88 ? -13.605 -11.442 -0.302 1.00 90.19 88 LEU A O 1
ATOM 647 N N . LEU A 1 89 ? -12.075 -9.881 -0.835 1.00 89.62 89 LEU A N 1
ATOM 648 C CA . LEU A 1 89 ? -11.648 -9.581 0.535 1.00 89.62 89 LEU A CA 1
ATOM 649 C C . LEU A 1 89 ? -12.551 -8.558 1.230 1.00 89.62 89 LEU A C 1
ATOM 651 O O . LEU A 1 89 ? -12.742 -8.642 2.441 1.00 89.62 89 LEU A O 1
ATOM 655 N N . ILE A 1 90 ? -13.114 -7.603 0.485 1.00 89.31 90 ILE A N 1
ATOM 656 C CA . ILE A 1 90 ? -14.040 -6.607 1.036 1.00 89.31 90 ILE A CA 1
ATOM 657 C C . ILE A 1 90 ? -15.343 -7.289 1.449 1.00 89.31 90 ILE A C 1
ATOM 659 O O . ILE A 1 90 ? -15.764 -7.122 2.588 1.00 89.31 90 ILE A O 1
ATOM 663 N N . PHE A 1 91 ? -15.958 -8.063 0.546 1.00 88.44 91 PHE A N 1
ATOM 664 C CA . PHE A 1 91 ? -17.270 -8.682 0.778 1.00 88.44 91 PHE A CA 1
ATOM 665 C C . PHE A 1 91 ? -17.196 -10.122 1.306 1.00 88.44 91 PHE A C 1
ATOM 667 O O . PHE A 1 91 ? -18.233 -10.709 1.596 1.00 88.44 91 PHE A O 1
ATOM 674 N N . GLY A 1 92 ? -16.002 -10.718 1.403 1.00 85.12 92 GLY A N 1
ATOM 675 C CA . GLY A 1 92 ? -15.836 -12.087 1.902 1.00 85.12 92 GLY A CA 1
ATOM 676 C C . GLY A 1 92 ? -16.436 -13.163 0.987 1.00 85.12 92 GLY A C 1
ATOM 677 O O . GLY A 1 92 ? -17.060 -14.114 1.454 1.00 85.12 92 GLY A O 1
ATOM 678 N N . TYR A 1 93 ? -16.301 -13.024 -0.335 1.00 82.81 93 TYR A N 1
ATOM 679 C CA . TYR A 1 93 ? -16.806 -14.037 -1.269 1.00 82.81 93 TYR A CA 1
ATOM 680 C C . TYR A 1 93 ? -15.923 -15.301 -1.262 1.00 82.81 93 TYR A C 1
ATOM 682 O O . TYR A 1 93 ? -14.709 -15.239 -1.465 1.00 82.81 93 TYR A O 1
ATOM 690 N N . GLY A 1 94 ? -16.541 -16.479 -1.120 1.00 80.81 94 GLY A N 1
ATOM 691 C CA . GLY A 1 94 ? -15.861 -17.778 -1.210 1.00 80.81 94 GLY A CA 1
ATOM 692 C C . GLY A 1 94 ? -15.224 -18.220 0.120 1.00 80.81 94 GLY A C 1
ATOM 693 O O . GLY A 1 94 ? -15.939 -18.291 1.115 1.00 80.81 94 GLY A O 1
ATOM 694 N N . PRO A 1 95 ? -13.922 -18.580 0.164 1.00 82.06 95 PRO A N 1
ATOM 695 C CA . PRO A 1 95 ? -13.240 -19.001 1.395 1.00 82.06 95 PRO A CA 1
ATOM 696 C C . PRO A 1 95 ? -12.737 -17.829 2.257 1.00 82.06 95 PRO A C 1
ATOM 698 O O . PRO A 1 95 ? -12.126 -18.061 3.300 1.00 82.06 95 PRO A O 1
ATOM 701 N N . PHE A 1 96 ? -12.917 -16.586 1.805 1.00 83.69 96 PHE A N 1
ATOM 702 C CA . PHE A 1 96 ? -12.351 -15.405 2.451 1.00 83.69 96 PHE A CA 1
ATOM 703 C C . PHE A 1 96 ? -13.326 -14.800 3.472 1.00 83.69 96 PHE A C 1
ATOM 705 O O . PHE A 1 96 ? -14.517 -14.712 3.181 1.00 83.69 96 PHE A O 1
ATOM 712 N N . PRO A 1 97 ? -12.848 -14.366 4.653 1.00 80.38 97 PRO A N 1
ATOM 713 C CA . PRO A 1 97 ? -13.671 -13.619 5.599 1.00 80.38 97 PRO A CA 1
ATOM 714 C C . PRO A 1 97 ? -14.000 -12.217 5.063 1.00 80.38 97 PRO A C 1
ATOM 716 O O . PRO A 1 97 ? -13.239 -11.653 4.276 1.00 80.38 97 PRO A O 1
ATOM 719 N N . GL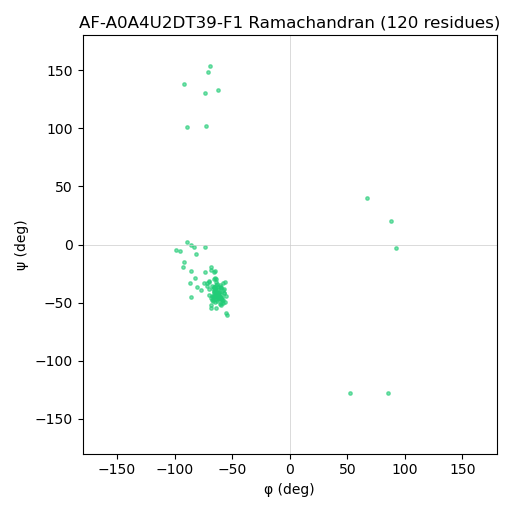U A 1 98 ? -15.118 -11.641 5.510 1.00 87.81 98 GLU A N 1
ATOM 720 C CA . GLU A 1 98 ? -15.485 -10.250 5.220 1.00 87.81 98 GLU A CA 1
ATOM 721 C C . GLU A 1 98 ? -14.574 -9.307 6.024 1.00 87.81 98 GLU A C 1
ATOM 723 O O . GLU A 1 98 ? -14.740 -9.144 7.232 1.00 87.81 98 GLU A O 1
ATOM 728 N N . LEU A 1 99 ? -13.566 -8.728 5.362 1.00 83.19 99 LEU A N 1
ATOM 729 C CA . LEU A 1 99 ? -12.580 -7.829 5.982 1.00 83.19 99 LEU A CA 1
ATOM 730 C C . LEU A 1 99 ? -12.901 -6.347 5.741 1.00 83.19 99 LEU A C 1
ATOM 732 O O . LEU A 1 99 ? -12.189 -5.468 6.232 1.00 83.19 99 LEU A O 1
ATOM 736 N N . GLY A 1 100 ? -13.935 -6.046 4.949 1.00 86.44 100 GLY A N 1
ATOM 737 C CA . GLY A 1 100 ? -14.356 -4.685 4.637 1.00 86.44 100 GLY A CA 1
ATOM 738 C C . GLY A 1 100 ? -13.200 -3.819 4.127 1.00 86.44 100 GLY A C 1
ATOM 739 O O . GLY A 1 100 ? -12.461 -4.196 3.217 1.00 86.44 100 GLY A O 1
ATOM 740 N N . ILE A 1 101 ? -13.018 -2.652 4.748 1.00 84.81 101 ILE A N 1
ATOM 741 C CA . ILE A 1 101 ? -11.963 -1.694 4.391 1.00 84.81 101 ILE A CA 1
ATOM 742 C C . ILE A 1 101 ? -10.555 -2.294 4.560 1.00 84.81 101 ILE A C 1
ATOM 744 O O . ILE A 1 101 ? -9.688 -2.042 3.723 1.00 84.81 101 ILE A O 1
ATOM 748 N N . GLN A 1 102 ? -10.317 -3.128 5.577 1.00 86.88 102 GLN A N 1
ATOM 749 C CA . GLN A 1 102 ? -9.018 -3.783 5.765 1.00 86.88 102 GLN A CA 1
ATOM 750 C C . GLN A 1 102 ? -8.686 -4.711 4.585 1.00 86.88 102 GLN A C 1
ATOM 752 O O . GLN A 1 102 ? -7.542 -4.755 4.127 1.00 86.88 102 GLN A O 1
ATOM 757 N N . GLY A 1 103 ? -9.700 -5.387 4.034 1.00 85.06 103 GLY A N 1
ATOM 758 C CA . GLY A 1 103 ? -9.574 -6.221 2.840 1.00 85.06 103 GLY A CA 1
ATOM 759 C C . GLY A 1 103 ? -9.044 -5.455 1.625 1.00 85.06 103 GLY A C 1
ATOM 760 O O . GLY A 1 103 ? -8.170 -5.962 0.921 1.00 85.06 103 GLY A O 1
ATOM 761 N N . ALA A 1 104 ? -9.481 -4.206 1.434 1.00 86.81 104 ALA A N 1
ATOM 762 C CA . ALA A 1 104 ? -9.003 -3.342 0.351 1.00 86.81 104 ALA A CA 1
ATOM 763 C C . ALA A 1 104 ? -7.506 -2.992 0.486 1.00 86.81 104 ALA A C 1
ATOM 765 O O . ALA A 1 104 ? -6.764 -2.973 -0.502 1.00 86.81 104 ALA A O 1
ATOM 766 N N . ALA A 1 105 ? -7.019 -2.761 1.713 1.00 88.25 105 ALA A N 1
ATOM 767 C CA . ALA A 1 105 ? -5.594 -2.519 1.952 1.00 88.25 105 ALA A CA 1
ATOM 768 C C . ALA A 1 105 ? -4.746 -3.762 1.637 1.00 88.25 105 ALA A C 1
ATOM 770 O O . ALA A 1 105 ? -3.683 -3.655 1.021 1.00 88.25 105 ALA A O 1
ATOM 771 N N . ILE A 1 106 ? -5.230 -4.949 2.013 1.00 87.62 106 ILE A N 1
ATOM 772 C CA . ILE A 1 106 ? -4.548 -6.223 1.748 1.00 87.62 106 ILE A CA 1
ATOM 773 C C . ILE A 1 106 ? -4.506 -6.511 0.241 1.00 87.62 106 ILE A C 1
ATOM 775 O O . ILE A 1 106 ? -3.440 -6.821 -0.296 1.00 87.62 106 ILE A O 1
ATOM 779 N N . ALA A 1 107 ? -5.633 -6.359 -0.459 1.00 89.94 107 ALA A N 1
ATOM 780 C CA . ALA A 1 107 ? -5.712 -6.509 -1.912 1.00 89.94 107 ALA A CA 1
ATOM 781 C C . ALA A 1 107 ? -4.748 -5.561 -2.644 1.00 89.94 107 ALA A C 1
ATOM 783 O O . ALA A 1 107 ? -4.065 -5.970 -3.588 1.00 89.94 107 ALA A O 1
ATOM 784 N N . SER A 1 108 ? -4.647 -4.312 -2.179 1.00 89.81 108 SER A N 1
ATOM 785 C CA . SER A 1 108 ? -3.682 -3.331 -2.690 1.00 89.81 108 SER A CA 1
ATOM 786 C C . SER A 1 108 ? -2.238 -3.793 -2.465 1.00 89.81 108 SER A C 1
ATOM 788 O O . SER A 1 108 ? -1.427 -3.765 -3.390 1.00 89.81 108 SER A O 1
ATOM 790 N N . GLY A 1 109 ? -1.920 -4.305 -1.273 1.00 89.25 109 GLY A N 1
ATOM 791 C CA . GLY A 1 109 ? -0.598 -4.857 -0.970 1.00 89.25 109 GLY A CA 1
ATOM 792 C C . GLY A 1 109 ? -0.205 -6.022 -1.884 1.00 89.25 109 GLY A C 1
ATOM 793 O O . GLY A 1 109 ? 0.900 -6.030 -2.428 1.00 89.25 109 GLY A O 1
ATOM 794 N N . PHE A 1 110 ? -1.115 -6.970 -2.127 1.00 90.00 110 PHE A N 1
ATOM 795 C CA . PHE A 1 110 ? -0.880 -8.080 -3.062 1.00 90.00 110 PHE A CA 1
ATOM 796 C C . PHE A 1 110 ? -0.720 -7.614 -4.511 1.00 90.00 110 PHE A C 1
ATOM 798 O O . PHE A 1 110 ? 0.124 -8.135 -5.242 1.00 90.00 110 PHE A O 1
ATOM 805 N N . SER A 1 111 ? -1.491 -6.611 -4.927 1.00 90.88 111 SER A N 1
ATOM 806 C CA . SER A 1 111 ? -1.350 -5.981 -6.239 1.00 90.88 111 SER A CA 1
ATOM 807 C C . SER A 1 111 ? 0.036 -5.363 -6.430 1.00 90.88 111 SER A C 1
ATOM 809 O O . SER A 1 111 ? 0.699 -5.618 -7.440 1.00 90.88 111 SER A O 1
ATOM 811 N N . TRP A 1 112 ? 0.523 -4.614 -5.438 1.00 89.69 112 TRP A N 1
ATOM 812 C CA . TRP A 1 112 ? 1.857 -4.012 -5.470 1.00 89.69 112 TRP A CA 1
ATOM 813 C C . TRP A 1 112 ? 2.966 -5.053 -5.410 1.00 89.69 112 TRP A C 1
ATOM 815 O O . TRP A 1 112 ? 3.968 -4.908 -6.104 1.00 89.69 112 TRP A O 1
ATOM 825 N N . PHE A 1 113 ? 2.771 -6.139 -4.662 1.00 88.38 113 PHE A N 1
ATOM 826 C CA . PHE A 1 113 ? 3.684 -7.277 -4.678 1.00 88.38 113 PHE A CA 1
ATOM 827 C C . PHE A 1 113 ? 3.761 -7.929 -6.068 1.00 88.38 113 PHE A C 1
ATOM 829 O O . PHE A 1 113 ? 4.853 -8.176 -6.577 1.00 88.38 113 PHE A O 1
ATOM 836 N N . GLY A 1 114 ? 2.622 -8.129 -6.738 1.00 86.81 114 GLY A N 1
ATOM 837 C CA . GLY A 1 114 ? 2.589 -8.599 -8.125 1.00 86.81 114 GLY A CA 1
ATOM 838 C C . GLY A 1 114 ? 3.304 -7.644 -9.086 1.00 86.81 114 GLY A C 1
ATOM 839 O O . GLY A 1 114 ? 4.092 -8.082 -9.927 1.00 86.81 114 GLY A O 1
ATOM 840 N N . ALA A 1 115 ? 3.092 -6.335 -8.924 1.00 87.00 115 ALA A N 1
ATOM 841 C CA . ALA A 1 115 ? 3.775 -5.304 -9.703 1.00 87.00 115 ALA A CA 1
ATOM 842 C C . ALA A 1 115 ? 5.295 -5.316 -9.475 1.00 87.00 115 ALA A C 1
ATOM 844 O O . ALA A 1 115 ? 6.067 -5.194 -10.424 1.00 87.00 115 ALA A O 1
ATOM 845 N N . LEU A 1 116 ? 5.722 -5.483 -8.221 1.00 87.25 116 LEU A N 1
ATOM 846 C CA . LEU A 1 116 ? 7.119 -5.607 -7.822 1.00 87.25 116 LEU A CA 1
ATOM 847 C C . LEU A 1 116 ? 7.769 -6.813 -8.499 1.00 87.25 116 LEU A C 1
ATOM 849 O O . LEU A 1 116 ? 8.797 -6.652 -9.150 1.00 87.25 116 LEU A O 1
ATOM 853 N N . CYS A 1 117 ? 7.162 -7.998 -8.391 1.00 86.06 117 CYS A N 1
ATOM 854 C CA . CYS A 1 117 ? 7.658 -9.194 -9.066 1.00 86.06 117 CYS A CA 1
ATOM 855 C C . CYS A 1 117 ? 7.761 -8.955 -10.575 1.00 86.06 117 CYS A C 1
ATOM 857 O O . CYS A 1 117 ? 8.825 -9.161 -11.148 1.00 86.06 117 CYS A O 1
ATOM 859 N N . GLY A 1 118 ? 6.705 -8.435 -11.209 1.00 83.62 118 GLY A N 1
ATOM 860 C CA . GLY A 1 118 ? 6.716 -8.117 -12.638 1.00 83.62 118 GLY A CA 1
ATOM 861 C C . GLY A 1 118 ? 7.824 -7.136 -13.035 1.00 83.62 118 GLY A C 1
ATOM 862 O O . GLY A 1 118 ? 8.449 -7.318 -14.071 1.00 83.62 118 GLY A O 1
ATOM 863 N N . SER A 1 119 ? 8.108 -6.140 -12.195 1.00 80.69 119 SER A N 1
ATOM 864 C CA . SER A 1 119 ? 9.186 -5.173 -12.421 1.00 80.69 119 SER A CA 1
ATOM 865 C C . SER A 1 119 ? 10.590 -5.740 -12.198 1.00 80.69 119 SER A C 1
ATOM 867 O O . SER A 1 119 ? 11.529 -5.155 -12.721 1.00 80.69 119 SER A O 1
ATOM 869 N N . LEU A 1 120 ? 10.756 -6.802 -11.403 1.00 78.38 120 LEU A N 1
ATOM 870 C CA . LEU A 1 120 ? 12.056 -7.441 -11.145 1.00 78.38 120 LEU A CA 1
ATOM 871 C C . LEU A 1 120 ? 12.428 -8.490 -12.200 1.00 78.38 120 LEU A C 1
ATOM 873 O O . LEU A 1 120 ? 13.600 -8.819 -12.344 1.00 78.38 120 LEU A O 1
ATOM 877 N N . TYR A 1 121 ? 11.435 -9.043 -12.899 1.00 75.00 121 TYR A N 1
ATOM 878 C CA . TYR A 1 121 ? 11.637 -10.025 -13.970 1.00 75.00 121 TYR A CA 1
ATOM 879 C C . TYR A 1 121 ? 12.009 -9.399 -15.325 1.00 75.00 121 TYR A C 1
ATOM 881 O O . TYR A 1 121 ? 12.314 -10.136 -16.263 1.00 75.00 121 TYR A O 1
ATOM 889 N N . VAL A 1 122 ? 11.949 -8.070 -15.432 1.00 67.62 122 VAL A N 1
ATOM 890 C CA . VAL A 1 122 ? 12.269 -7.275 -16.629 1.00 67.62 122 VAL A CA 1
ATOM 891 C C . VAL A 1 122 ? 13.649 -6.662 -16.469 1.00 67.62 122 VAL A C 1
ATOM 893 O O . VAL A 1 122 ? 14.425 -6.742 -17.445 1.00 67.62 122 VAL A O 1
#

Secondary structure (DSSP, 8-state):
-HHHHHHHHHHHHHHHHHHTHHHHHHHTT--TTTHHHHHHHHHHHHHHHHHHHHHHHHHHHHHHTT--HHHHHHHHHHHHHHHHHHHHHHHT-TTS---HHHHHHHHHHHHHHHHHHHHH--

Nearest PDB structures (foldseek):
  6ids-assembly1_A  TM=9.289E-01  e=2.105E-03  Vibrio cholerae
  6idr-assembly1_A  TM=9.054E-01  e=6.968E-03  Vibrio cholerae
  3vvo-assembly1_A  TM=9.176E-01  e=8.942E-03  Pyrococcus furiosus
  3w4t-assembly1_A  TM=9.019E-01  e=2.088E-02  Pyrococcus furiosus DSM 3638
  6fv7-assembly1_B  TM=9.061E-01  e=3.993E-02  Aquifex aeolicus VF5

Solvent-accessible surface area (backbone atoms only — not comparable to full-atom values): 6208 Å² total; per-residue (Å²): 110,71,66,62,53,50,51,51,53,48,50,51,51,33,56,52,46,63,75,42,38,66,66,52,43,46,73,74,65,53,51,80,87,47,48,62,61,50,48,57,24,46,56,47,37,49,67,29,49,64,43,42,52,54,28,54,51,42,38,50,54,44,41,72,74,70,43,59,63,64,44,49,52,29,50,50,54,17,50,51,45,23,70,54,33,27,60,30,24,27,67,22,52,82,95,39,65,67,44,40,68,39,16,42,32,50,19,46,33,53,13,26,46,49,22,30,53,50,49,70,76,107

Radius of gyration: 16.36 Å; Cα contacts (8 Å, |Δi|>4): 129; chains: 1; bounding box: 38×36×43 Å

Mean predicted aligned error: 5.61 Å

Foldseek 3Di:
DVLVVLLVVLLVVLVVCLVCVVVVVVVVVDDPVCSVVSNLQSVLLSVLVSLQSQLVVLQVVCVVVVDNPLNVVLLVQLVVQLVVQVCCACCVPDPHDNPNSSSNSVSNSVSSNSSNVSSVVD